Protein AF-A0A0N0VLA2-F1 (afdb_monomer)

InterPro domains:
  IPR001029 Flagellin, N-terminal domain [PF00669] (4-70)

Structure (mmCIF, N/CA/C/O backbone):
data_AF-A0A0N0VLA2-F1
#
_entry.id   AF-A0A0N0VLA2-F1
#
loop_
_atom_site.group_PDB
_atom_site.id
_atom_site.type_symbol
_atom_site.label_atom_id
_atom_site.label_alt_id
_atom_site.label_comp_id
_atom_site.label_asym_id
_atom_site.label_entity_id
_atom_site.label_seq_id
_atom_site.pdbx_PDB_ins_code
_atom_site.Cartn_x
_atom_site.Cartn_y
_atom_site.Cartn_z
_atom_site.occupancy
_atom_site.B_iso_or_equiv
_atom_site.auth_seq_id
_atom_site.auth_comp_id
_atom_site.auth_asym_id
_atom_site.auth_atom_id
_atom_site.pdbx_PDB_model_num
ATOM 1 N N . MET A 1 1 ? 25.049 1.363 -38.686 1.00 51.81 1 MET A N 1
ATOM 2 C CA . MET A 1 1 ? 25.010 1.330 -37.207 1.00 51.81 1 MET A CA 1
ATOM 3 C C . MET A 1 1 ? 24.920 -0.119 -36.736 1.00 51.81 1 MET A C 1
ATOM 5 O O . MET A 1 1 ? 23.855 -0.571 -36.347 1.00 51.81 1 MET A O 1
ATOM 9 N N . SER A 1 2 ? 26.022 -0.867 -36.807 1.00 49.81 2 SER A N 1
ATOM 10 C CA . SER A 1 2 ? 26.133 -2.185 -36.173 1.00 49.81 2 SER A CA 1
ATOM 11 C C . SER A 1 2 ? 27.017 -2.028 -34.941 1.00 49.81 2 SER A C 1
ATOM 13 O O . SER A 1 2 ? 28.242 -2.056 -35.042 1.00 49.81 2 SER A O 1
ATOM 15 N N . SER A 1 3 ? 26.413 -1.787 -33.780 1.00 52.38 3 SER A N 1
ATOM 16 C CA . SER A 1 3 ? 27.155 -1.930 -32.529 1.00 52.38 3 SER A CA 1
ATOM 17 C C . SER A 1 3 ? 27.129 -3.409 -32.148 1.00 52.38 3 SER A C 1
ATOM 19 O O . SER A 1 3 ? 26.091 -3.925 -31.748 1.00 52.38 3 SER A O 1
ATOM 21 N N . ILE A 1 4 ? 28.267 -4.092 -32.305 1.00 60.38 4 ILE A N 1
ATOM 22 C CA . ILE A 1 4 ? 28.500 -5.464 -31.810 1.00 60.38 4 ILE A CA 1
ATOM 23 C C . ILE A 1 4 ? 28.420 -5.522 -30.272 1.00 60.38 4 ILE A C 1
ATOM 25 O O . ILE A 1 4 ? 28.148 -6.574 -29.705 1.00 60.38 4 ILE A O 1
ATOM 29 N N . LEU A 1 5 ? 28.623 -4.385 -29.597 1.00 63.06 5 LEU A N 1
ATOM 30 C CA . LEU A 1 5 ? 28.730 -4.288 -28.138 1.00 63.06 5 LEU A CA 1
ATOM 31 C C . LEU A 1 5 ? 27.474 -3.719 -27.459 1.00 63.06 5 LEU A C 1
ATOM 33 O O . LEU A 1 5 ? 27.281 -3.928 -26.267 1.00 63.06 5 LEU A O 1
ATOM 37 N N . THR A 1 6 ? 26.609 -2.995 -28.176 1.00 61.69 6 THR A N 1
ATOM 38 C CA . THR A 1 6 ? 25.433 -2.327 -27.587 1.00 61.69 6 THR A CA 1
ATOM 39 C C . THR A 1 6 ? 24.194 -2.602 -28.427 1.00 61.69 6 THR A C 1
ATOM 41 O O . THR A 1 6 ? 23.901 -1.902 -29.395 1.00 61.69 6 THR A O 1
ATOM 44 N N . ASN A 1 7 ? 23.446 -3.636 -28.048 1.00 74.31 7 ASN A N 1
ATOM 45 C CA . ASN A 1 7 ? 22.179 -3.970 -28.685 1.00 74.31 7 ASN A CA 1
ATOM 46 C C . ASN A 1 7 ? 21.032 -3.230 -27.975 1.00 74.31 7 ASN A C 1
ATOM 48 O O . ASN A 1 7 ? 20.471 -3.705 -26.989 1.00 74.31 7 ASN A O 1
ATOM 52 N N . THR A 1 8 ? 20.693 -2.042 -28.474 1.00 77.81 8 THR A N 1
ATOM 53 C CA . THR A 1 8 ? 19.606 -1.207 -27.937 1.00 77.81 8 THR A CA 1
ATOM 54 C C . THR A 1 8 ? 18.243 -1.898 -28.003 1.00 77.81 8 THR A C 1
ATOM 56 O O . THR A 1 8 ? 17.439 -1.719 -27.091 1.00 77.81 8 THR A O 1
ATOM 59 N N . ALA A 1 9 ? 17.995 -2.742 -29.012 1.00 79.56 9 ALA A N 1
ATOM 60 C CA . ALA A 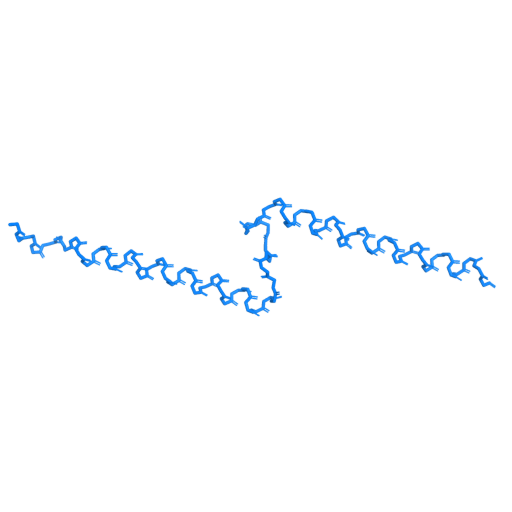1 9 ? 16.769 -3.533 -29.103 1.00 79.56 9 ALA A CA 1
ATOM 61 C C . ALA A 1 9 ? 16.684 -4.575 -27.974 1.00 79.56 9 ALA A C 1
ATOM 63 O O . ALA A 1 9 ? 15.645 -4.694 -27.325 1.00 79.56 9 ALA A O 1
ATOM 64 N N . ALA A 1 10 ? 17.791 -5.263 -27.675 1.00 79.69 10 ALA A N 1
ATOM 65 C CA . ALA A 1 10 ? 17.867 -6.200 -26.554 1.00 79.69 10 ALA A CA 1
ATOM 66 C C . ALA A 1 10 ? 17.745 -5.497 -25.191 1.00 79.69 10 ALA A C 1
ATOM 68 O O . ALA A 1 10 ? 17.083 -6.020 -24.300 1.00 79.69 10 ALA A O 1
ATOM 69 N N . MET A 1 11 ? 18.311 -4.295 -25.024 1.00 86.19 11 MET A N 1
ATOM 70 C CA . MET A 1 11 ? 18.147 -3.515 -23.787 1.00 86.19 11 MET A CA 1
ATOM 71 C C . MET A 1 11 ? 16.704 -3.043 -23.576 1.00 86.19 11 MET A C 1
ATOM 73 O O . MET A 1 11 ? 16.202 -3.099 -22.455 1.00 86.19 11 MET A O 1
ATOM 77 N N . THR A 1 12 ? 16.011 -2.614 -24.634 1.00 85.94 12 THR A N 1
ATOM 78 C CA . THR A 1 12 ? 14.586 -2.264 -24.553 1.00 85.94 12 THR A CA 1
ATOM 79 C C . THR A 1 12 ? 13.741 -3.488 -24.213 1.00 85.94 12 THR A C 1
ATOM 81 O O . THR A 1 12 ? 12.902 -3.408 -23.321 1.00 85.94 12 THR A O 1
ATOM 84 N N . ALA A 1 13 ? 14.005 -4.633 -24.849 1.00 86.38 13 ALA A N 1
ATOM 85 C CA . ALA A 1 13 ? 13.327 -5.888 -24.532 1.00 86.38 13 ALA A CA 1
ATOM 86 C C . ALA A 1 13 ? 13.580 -6.332 -23.081 1.00 86.38 13 ALA A C 1
ATOM 88 O O . ALA A 1 13 ? 12.640 -6.717 -22.390 1.00 86.38 13 ALA A O 1
ATOM 89 N N . LEU A 1 14 ? 14.818 -6.213 -22.588 1.00 88.31 14 LEU A N 1
ATOM 90 C CA . LEU A 1 14 ? 15.160 -6.506 -21.195 1.00 88.31 14 LEU A CA 1
ATOM 91 C C . LEU A 1 14 ? 14.435 -5.566 -20.228 1.00 88.31 14 LEU A C 1
ATOM 93 O O . LEU A 1 14 ? 13.894 -6.023 -19.226 1.00 88.31 14 LEU A O 1
ATOM 97 N N . LYS A 1 15 ? 14.365 -4.268 -20.539 1.00 89.38 15 LYS A N 1
ATOM 98 C CA . LYS A 1 15 ? 13.618 -3.295 -19.736 1.00 89.38 15 LYS A CA 1
ATOM 99 C C . LYS A 1 15 ? 12.124 -3.621 -19.711 1.00 89.38 15 LYS A C 1
ATOM 101 O O . LYS A 1 15 ? 11.515 -3.581 -18.646 1.00 89.38 15 LYS A O 1
ATOM 106 N N . SER A 1 16 ? 11.540 -3.982 -20.853 1.00 90.44 16 SER A N 1
ATOM 107 C CA . SER A 1 16 ? 10.154 -4.452 -20.929 1.00 90.44 16 SER A CA 1
ATOM 108 C C . SER A 1 16 ? 9.945 -5.714 -20.095 1.00 90.44 16 SER A C 1
ATOM 110 O O . SER A 1 16 ? 9.003 -5.757 -19.314 1.00 90.44 16 SER A O 1
ATOM 112 N N . LEU A 1 17 ? 10.850 -6.693 -20.176 1.00 92.06 17 LEU A N 1
ATOM 113 C CA . LEU A 1 17 ? 10.783 -7.920 -19.381 1.00 92.06 17 LEU A CA 1
ATOM 114 C C . LEU A 1 17 ? 10.880 -7.637 -17.875 1.00 92.06 17 LEU A C 1
ATOM 116 O O . LEU A 1 17 ? 10.113 -8.192 -17.097 1.00 92.06 17 LEU A O 1
ATOM 120 N N . GLN A 1 18 ? 11.779 -6.744 -17.456 1.00 93.69 18 GLN A N 1
ATOM 121 C CA . GLN A 1 18 ? 11.895 -6.315 -16.060 1.00 93.69 18 GLN A CA 1
ATOM 122 C C . GLN A 1 18 ? 10.616 -5.630 -15.565 1.00 93.69 18 GLN A C 1
ATOM 124 O O . GLN A 1 18 ? 10.169 -5.902 -14.453 1.00 93.69 18 GLN A O 1
ATOM 129 N N . ILE A 1 19 ? 10.002 -4.777 -16.392 1.00 94.38 19 ILE A N 1
ATOM 130 C CA . ILE A 1 19 ? 8.712 -4.150 -16.077 1.00 94.38 19 ILE A CA 1
ATOM 131 C C . ILE A 1 19 ? 7.621 -5.219 -15.948 1.00 94.38 19 ILE A C 1
ATOM 133 O O . ILE A 1 19 ? 6.887 -5.210 -14.963 1.00 94.38 19 ILE A O 1
ATOM 137 N N . THR A 1 20 ? 7.540 -6.163 -16.889 1.00 93.19 20 THR A N 1
ATOM 138 C CA . THR A 1 20 ? 6.573 -7.267 -16.842 1.00 93.19 20 THR A CA 1
ATOM 139 C C . THR A 1 20 ? 6.752 -8.120 -15.589 1.00 93.19 20 THR A C 1
ATOM 141 O O . THR A 1 20 ? 5.771 -8.380 -14.899 1.00 93.19 20 THR A O 1
ATOM 144 N N . ASN A 1 21 ? 7.986 -8.494 -15.241 1.00 93.75 21 ASN A N 1
ATOM 145 C CA . ASN A 1 21 ? 8.276 -9.256 -14.025 1.00 93.75 21 ASN A CA 1
ATOM 146 C C . ASN A 1 21 ? 7.848 -8.493 -12.767 1.00 93.75 21 ASN A C 1
ATOM 148 O O . ASN A 1 21 ? 7.160 -9.057 -11.920 1.00 93.75 21 ASN A O 1
ATOM 152 N N . LYS A 1 22 ? 8.144 -7.191 -12.688 1.00 92.62 22 LYS A N 1
ATOM 153 C CA . LYS A 1 22 ? 7.687 -6.346 -11.578 1.00 92.62 22 LYS A CA 1
ATOM 154 C C . LYS A 1 22 ? 6.157 -6.298 -11.483 1.00 92.62 22 LYS A C 1
ATOM 156 O O . LYS A 1 22 ? 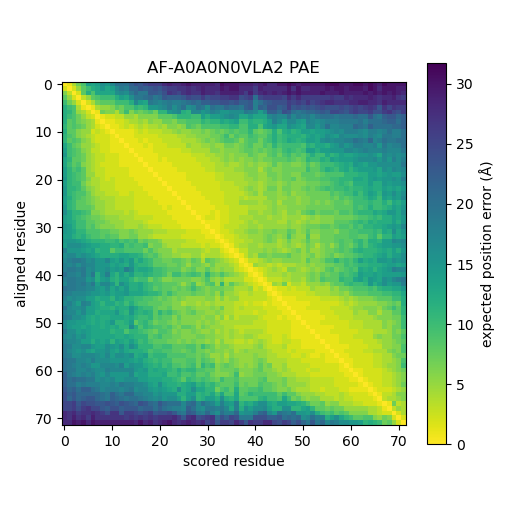5.600 -6.389 -10.394 1.00 92.62 22 LYS A O 1
ATOM 161 N N . SER A 1 23 ? 5.455 -6.183 -12.613 1.00 90.88 23 SER A N 1
ATOM 162 C CA . SER A 1 23 ? 3.987 -6.231 -12.638 1.00 90.88 23 SER A CA 1
ATOM 163 C C . SER A 1 23 ? 3.429 -7.589 -12.199 1.00 90.88 23 SER A C 1
ATOM 165 O O . SER A 1 23 ? 2.393 -7.626 -11.531 1.00 90.88 23 SER A O 1
ATOM 167 N N . ILE A 1 24 ? 4.105 -8.692 -12.536 1.00 92.75 24 ILE A N 1
ATOM 168 C CA . ILE A 1 24 ? 3.742 -10.038 -12.075 1.00 92.75 24 ILE A CA 1
ATOM 169 C C . ILE A 1 24 ? 3.911 -10.139 -10.558 1.00 92.75 24 ILE A C 1
ATOM 171 O O . ILE A 1 24 ? 2.980 -10.579 -9.895 1.00 92.75 24 ILE A O 1
ATOM 175 N N . GLU A 1 25 ? 5.025 -9.677 -9.989 1.00 90.25 25 GLU A N 1
ATOM 176 C CA . GLU A 1 25 ? 5.248 -9.680 -8.534 1.00 90.25 25 GLU A CA 1
ATOM 177 C C . GLU A 1 25 ? 4.164 -8.898 -7.781 1.00 90.25 25 GLU A C 1
ATOM 179 O O . GLU A 1 25 ? 3.573 -9.416 -6.833 1.00 90.25 25 GLU A O 1
ATOM 184 N N . THR A 1 26 ? 3.819 -7.689 -8.242 1.00 88.19 26 THR A N 1
ATOM 185 C CA . THR A 1 26 ? 2.714 -6.914 -7.653 1.00 88.19 26 THR A CA 1
ATOM 186 C C . THR A 1 26 ? 1.383 -7.658 -7.762 1.00 88.19 26 THR A C 1
ATOM 188 O O . THR A 1 26 ? 0.606 -7.695 -6.809 1.00 88.19 26 THR A O 1
ATOM 191 N N . THR A 1 27 ? 1.100 -8.267 -8.915 1.00 88.38 27 THR A N 1
ATOM 192 C CA . THR A 1 27 ? -0.148 -9.016 -9.127 1.00 88.38 27 THR A CA 1
ATOM 193 C C . THR A 1 27 ? -0.216 -10.243 -8.221 1.00 88.38 27 THR A C 1
ATOM 195 O O . THR A 1 27 ? -1.244 -10.477 -7.592 1.00 88.38 27 THR A O 1
ATOM 198 N N . GLN A 1 28 ? 0.8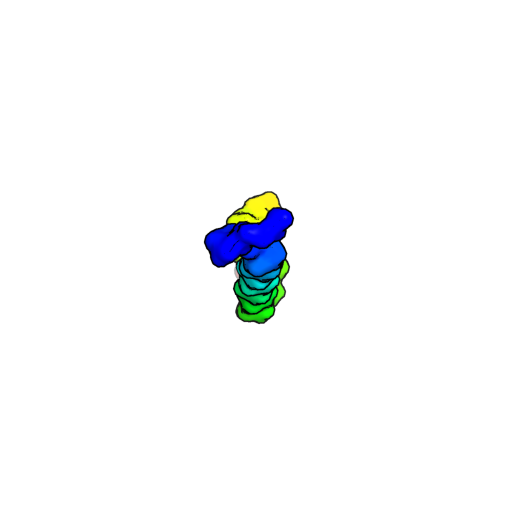87 -10.976 -8.078 1.00 89.69 28 GLN A N 1
ATOM 199 C CA . GLN A 1 28 ? 1.008 -12.111 -7.164 1.00 89.69 28 GLN A CA 1
ATOM 200 C C . GLN A 1 28 ? 0.789 -11.680 -5.707 1.00 89.69 28 GLN A C 1
ATOM 202 O O . GLN A 1 28 ? 0.039 -12.338 -4.985 1.00 89.69 28 GLN A O 1
ATOM 207 N N . GLY A 1 29 ? 1.352 -10.542 -5.287 1.00 87.56 29 GLY A N 1
ATOM 208 C CA . GLY A 1 29 ? 1.107 -9.970 -3.958 1.00 87.56 29 GLY A CA 1
ATOM 209 C C . GLY A 1 29 ? -0.368 -9.628 -3.716 1.00 87.56 29 GLY A C 1
ATOM 210 O O . GLY A 1 29 ? -0.923 -9.932 -2.656 1.00 87.56 29 GLY A O 1
ATOM 211 N N . ARG A 1 30 ? -1.052 -9.077 -4.725 1.00 87.19 30 ARG A N 1
ATOM 212 C CA . ARG A 1 30 ? -2.499 -8.804 -4.663 1.00 87.19 30 ARG A CA 1
ATOM 213 C C . ARG A 1 30 ? -3.339 -10.076 -4.613 1.00 87.19 30 ARG A C 1
ATOM 215 O O . ARG A 1 30 ? -4.295 -10.123 -3.848 1.00 87.19 30 ARG A O 1
ATOM 222 N N . ILE A 1 31 ? -2.985 -11.106 -5.384 1.00 89.56 31 ILE A N 1
ATOM 223 C CA . ILE A 1 31 ? -3.669 -12.409 -5.350 1.00 89.56 31 ILE A CA 1
ATOM 224 C C . ILE A 1 31 ? -3.512 -13.050 -3.968 1.00 89.56 31 ILE A C 1
ATOM 226 O O . ILE A 1 31 ? -4.494 -13.515 -3.397 1.00 89.56 31 ILE A O 1
ATOM 230 N N . SER A 1 32 ? -2.304 -13.025 -3.400 1.00 89.94 32 SER A N 1
ATOM 231 C CA . SER A 1 32 ? -2.032 -13.637 -2.097 1.00 89.94 32 SER A CA 1
ATOM 232 C C . SER A 1 32 ? -2.729 -12.923 -0.937 1.00 89.94 32 SER A C 1
ATOM 234 O O . SER A 1 32 ? -3.133 -13.575 0.021 1.00 89.94 32 SER A O 1
ATOM 236 N N . THR A 1 33 ? -2.841 -11.593 -0.983 1.00 86.00 33 THR A N 1
ATOM 237 C CA . THR A 1 33 ? -3.477 -10.801 0.087 1.00 86.00 33 THR A CA 1
ATOM 238 C C . THR A 1 33 ? -4.975 -10.594 -0.133 1.00 86.00 33 THR A C 1
ATOM 240 O O . THR A 1 33 ? -5.686 -10.222 0.802 1.00 86.00 33 THR A O 1
ATOM 243 N N . GLY A 1 34 ? -5.454 -10.780 -1.366 1.00 88.75 34 GLY A N 1
ATOM 244 C CA . GLY A 1 34 ? -6.805 -10.425 -1.800 1.00 88.75 34 GLY A CA 1
ATOM 245 C C . GLY A 1 34 ? -7.083 -8.917 -1.797 1.00 88.75 34 GLY A C 1
ATOM 246 O O . GLY A 1 34 ? -8.236 -8.512 -1.940 1.00 88.75 34 GLY A O 1
ATOM 247 N N . LYS A 1 35 ? -6.065 -8.067 -1.601 1.00 83.06 35 LYS A N 1
ATOM 248 C CA . LYS A 1 35 ? -6.212 -6.610 -1.488 1.00 83.06 35 LYS A CA 1
ATOM 249 C C . LYS A 1 35 ? -5.521 -5.910 -2.644 1.00 83.06 35 LYS A C 1
ATOM 251 O O . LYS A 1 35 ? -4.403 -6.246 -3.011 1.00 83.06 35 LYS A O 1
ATOM 256 N N . GLN A 1 36 ? -6.167 -4.879 -3.183 1.00 79.69 36 GLN A N 1
ATOM 257 C CA . GLN A 1 36 ? -5.564 -4.024 -4.209 1.00 79.69 36 GLN A CA 1
ATOM 258 C C . GLN A 1 36 ? -4.445 -3.129 -3.643 1.00 79.69 36 GLN A C 1
ATOM 260 O O . GLN A 1 36 ? -3.484 -2.838 -4.356 1.00 79.69 36 GLN A O 1
ATOM 265 N N . VAL A 1 37 ? -4.583 -2.722 -2.375 1.00 81.12 37 VAL A N 1
ATOM 266 C CA . VAL A 1 37 ? -3.612 -1.949 -1.585 1.00 81.12 37 VAL A CA 1
ATOM 267 C C . VAL A 1 37 ? -3.325 -2.762 -0.325 1.00 81.12 37 VAL A C 1
ATOM 269 O O . VAL A 1 37 ? -4.160 -2.818 0.582 1.00 81.12 37 VAL A O 1
ATOM 272 N N . ALA A 1 38 ? -2.197 -3.467 -0.310 1.00 76.62 38 ALA A N 1
ATOM 273 C CA . ALA A 1 38 ? -1.811 -4.314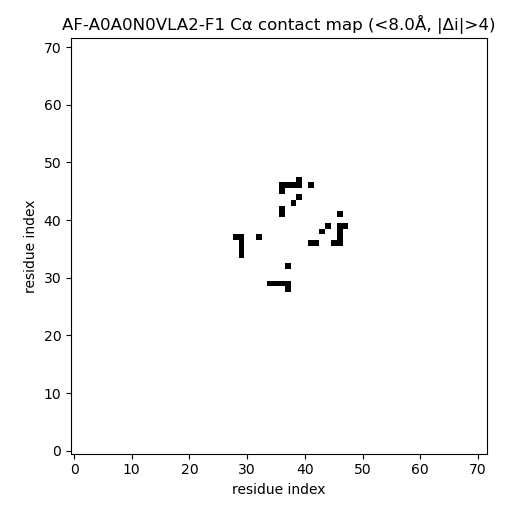 0.815 1.00 76.62 38 ALA A CA 1
ATOM 274 C C . ALA A 1 38 ? -0.909 -3.545 1.787 1.00 76.62 38 ALA A C 1
ATOM 276 O O . ALA A 1 38 ? -1.100 -3.619 3.003 1.00 76.62 38 ALA A O 1
ATOM 277 N N . GLU A 1 39 ? 0.014 -2.756 1.241 1.00 77.69 39 GLU A N 1
ATOM 278 C CA . GLU A 1 39 ? 1.012 -2.003 1.993 1.00 77.69 39 GLU A CA 1
ATOM 279 C C . GLU A 1 39 ? 0.818 -0.485 1.860 1.00 77.69 39 GLU A C 1
ATOM 281 O O . GLU A 1 39 ? 0.207 0.014 0.912 1.00 77.69 39 GLU A O 1
ATOM 286 N N . ALA A 1 40 ? 1.383 0.276 2.802 1.00 76.25 40 ALA A N 1
ATOM 287 C CA . ALA A 1 40 ? 1.392 1.740 2.739 1.00 76.25 40 ALA A CA 1
ATOM 288 C C . ALA A 1 40 ? 2.186 2.273 1.529 1.00 76.25 40 ALA A C 1
ATOM 290 O O . ALA A 1 40 ? 1.915 3.367 1.038 1.00 76.25 40 ALA A O 1
ATOM 291 N N . SER A 1 41 ? 3.146 1.488 1.037 1.00 78.81 41 SER A N 1
ATOM 292 C CA . SER A 1 41 ? 3.953 1.750 -0.159 1.00 78.81 41 SER A CA 1
ATOM 293 C C . SER A 1 41 ? 3.132 1.700 -1.458 1.00 78.81 41 SER A C 1
ATOM 295 O O . SER A 1 41 ? 3.445 2.438 -2.391 1.00 78.81 41 SER A O 1
ATOM 297 N N . ASP A 1 42 ? 2.066 0.891 -1.513 1.00 77.25 42 ASP A N 1
ATOM 298 C CA . ASP A 1 42 ? 1.201 0.757 -2.694 1.00 77.25 42 ASP A CA 1
ATOM 299 C C . ASP A 1 42 ? 0.355 2.014 -2.921 1.00 77.25 42 ASP A C 1
ATOM 301 O O . ASP A 1 42 ? 0.183 2.475 -4.052 1.00 77.25 42 ASP A O 1
ATOM 305 N N . ASN A 1 43 ? -0.208 2.558 -1.838 1.00 80.88 43 ASN A N 1
ATOM 306 C CA . ASN A 1 43 ? -0.931 3.821 -1.841 1.00 80.88 43 ASN A CA 1
ATOM 307 C C . ASN A 1 43 ? -1.119 4.332 -0.408 1.00 80.88 43 ASN A C 1
ATOM 309 O O . ASN A 1 43 ? -2.079 3.960 0.269 1.00 80.88 43 ASN A O 1
ATOM 313 N N . ALA A 1 44 ? -0.231 5.219 0.039 1.00 82.12 44 ALA A N 1
ATOM 314 C CA . ALA A 1 44 ? -0.233 5.701 1.417 1.00 82.12 44 ALA A CA 1
ATOM 315 C C . ALA A 1 44 ? -1.561 6.365 1.820 1.00 82.12 44 ALA A C 1
ATOM 317 O O . ALA A 1 44 ? -2.012 6.186 2.950 1.00 82.12 44 ALA A O 1
ATOM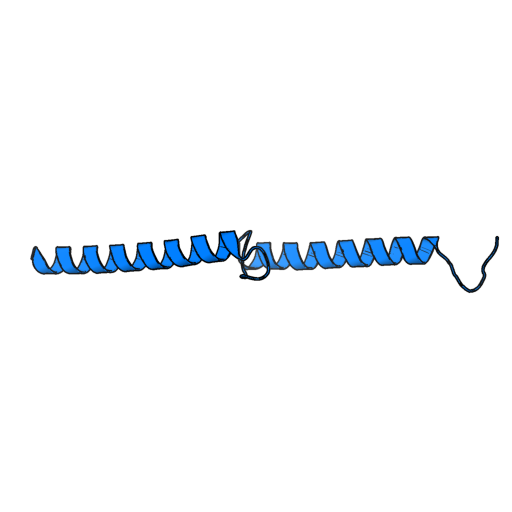 318 N N . ALA A 1 45 ? -2.223 7.080 0.904 1.00 86.12 45 ALA A N 1
ATOM 319 C CA . ALA A 1 45 ? -3.489 7.751 1.190 1.00 86.12 45 ALA A CA 1
ATOM 320 C C . A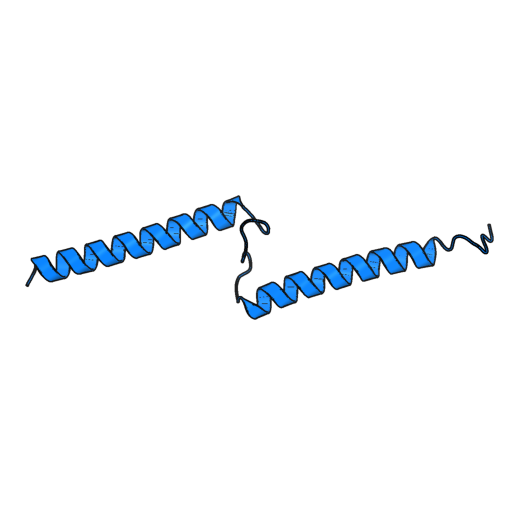LA A 1 45 ? -4.624 6.740 1.408 1.00 86.12 45 ALA A C 1
ATOM 322 O O . ALA A 1 45 ? -5.272 6.750 2.454 1.00 86.12 45 ALA A O 1
ATOM 323 N N . TYR A 1 46 ? -4.827 5.820 0.458 1.00 84.06 46 TYR A N 1
ATOM 324 C CA . TYR A 1 46 ? -5.876 4.801 0.577 1.00 84.06 46 TYR A CA 1
ATOM 325 C C . TYR A 1 46 ? -5.598 3.807 1.704 1.00 84.06 46 TYR A C 1
ATOM 327 O O . TYR A 1 46 ? -6.529 3.399 2.396 1.00 84.06 46 TYR A O 1
ATOM 335 N N . TRP A 1 47 ? -4.335 3.445 1.929 1.00 89.19 47 TRP A N 1
ATOM 336 C CA . TRP A 1 47 ? -3.950 2.577 3.036 1.00 89.19 47 TRP A CA 1
ATOM 337 C C . TRP A 1 47 ? -4.219 3.238 4.394 1.00 89.19 47 TRP A C 1
ATOM 339 O O . TRP A 1 47 ? -4.760 2.588 5.288 1.00 89.19 47 TRP A O 1
ATOM 349 N N . SER A 1 48 ? -3.920 4.535 4.541 1.00 84.94 48 SER A N 1
ATOM 350 C CA . SER A 1 48 ? -4.184 5.282 5.781 1.00 84.94 48 SER A CA 1
ATOM 351 C C . SER A 1 48 ? -5.681 5.389 6.061 1.00 84.94 48 SER A C 1
ATOM 353 O O . SER A 1 48 ? -6.111 5.062 7.161 1.00 84.94 48 SER A O 1
ATOM 355 N N . ILE A 1 49 ? -6.488 5.738 5.051 1.00 8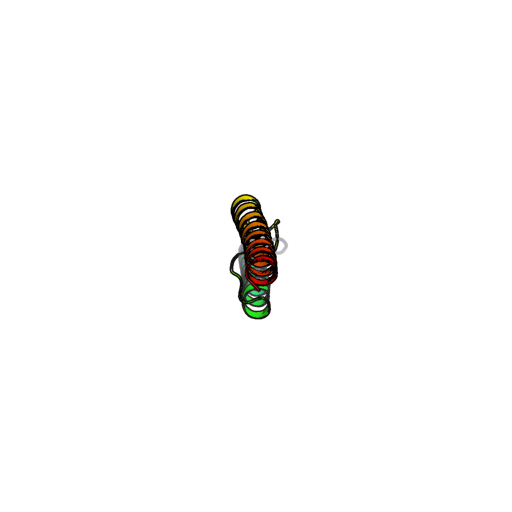5.94 49 ILE A N 1
ATOM 356 C CA . ILE A 1 49 ? -7.954 5.786 5.180 1.00 85.94 49 ILE A CA 1
ATOM 357 C C . ILE A 1 49 ? -8.504 4.403 5.549 1.00 85.94 49 ILE A C 1
ATOM 359 O O . ILE A 1 49 ? -9.274 4.283 6.497 1.00 85.94 49 ILE A O 1
ATOM 363 N N . ALA A 1 50 ? -8.078 3.341 4.857 1.00 86.25 50 ALA A N 1
ATOM 364 C CA . ALA A 1 50 ? -8.524 1.980 5.151 1.00 86.25 50 ALA A CA 1
ATOM 365 C C . ALA A 1 50 ? -8.119 1.515 6.560 1.00 86.25 50 ALA A C 1
ATOM 367 O O . ALA A 1 50 ? -8.863 0.774 7.204 1.00 86.25 50 ALA A O 1
ATOM 368 N N . THR A 1 51 ? -6.954 1.946 7.048 1.00 86.94 51 THR A N 1
ATOM 369 C CA . THR A 1 51 ? -6.472 1.645 8.402 1.00 86.94 51 THR A CA 1
ATOM 370 C C . THR A 1 51 ? -7.302 2.374 9.453 1.00 86.94 51 THR A C 1
ATOM 372 O O . THR A 1 51 ? -7.775 1.730 10.390 1.00 86.94 51 THR A O 1
ATOM 375 N N . THR A 1 52 ? -7.560 3.672 9.264 1.00 90.69 52 THR A N 1
ATOM 376 C CA . THR A 1 52 ? -8.464 4.448 10.124 1.00 90.69 52 THR A CA 1
ATOM 377 C C . THR A 1 52 ? -9.857 3.828 10.147 1.00 90.69 52 THR A C 1
ATOM 379 O O . THR A 1 52 ? -10.354 3.515 11.219 1.00 90.69 52 THR A O 1
ATOM 382 N N . MET A 1 53 ? -10.435 3.501 8.989 1.00 88.31 53 MET A N 1
ATOM 383 C CA . MET A 1 53 ? -11.747 2.847 8.918 1.00 88.31 53 MET A CA 1
ATOM 384 C C . MET A 1 53 ? -11.783 1.495 9.648 1.00 88.31 53 MET A C 1
ATOM 386 O O . MET A 1 53 ? -12.786 1.150 10.272 1.00 88.31 53 MET A O 1
ATOM 390 N N . ARG A 1 54 ? -10.700 0.707 9.589 1.00 88.56 54 ARG A N 1
ATOM 391 C CA . ARG A 1 54 ? -10.603 -0.567 10.322 1.00 88.56 54 ARG A CA 1
ATOM 392 C C . ARG A 1 54 ? -10.542 -0.340 11.835 1.00 88.56 54 ARG A C 1
ATOM 394 O O . ARG A 1 54 ? -11.179 -1.086 12.576 1.00 88.56 54 ARG A O 1
ATOM 401 N N . SER 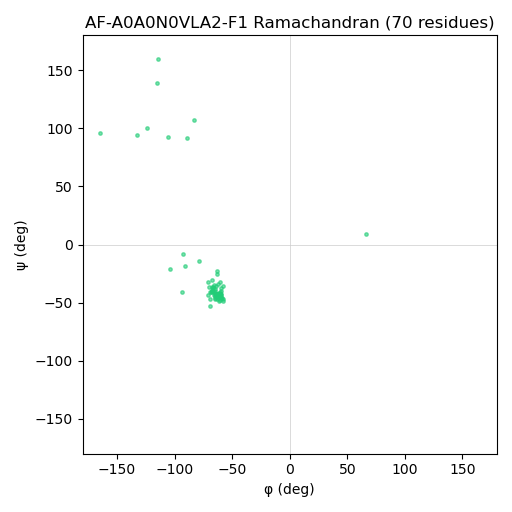A 1 55 ? -9.815 0.690 12.271 1.00 91.56 55 SER A N 1
ATOM 402 C C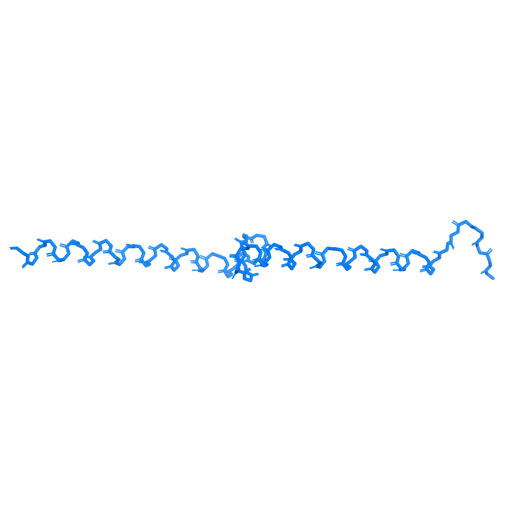A . SER A 1 55 ? -9.776 1.132 13.668 1.00 91.56 55 SER A CA 1
ATOM 403 C C . SER A 1 55 ? -11.161 1.576 14.138 1.00 91.56 55 SER A C 1
ATOM 405 O O . SER A 1 55 ? -11.647 1.079 15.152 1.00 91.56 55 SER A O 1
ATOM 407 N N . ASP A 1 56 ? -11.841 2.415 13.360 1.00 90.94 56 ASP A N 1
ATOM 408 C CA . ASP A 1 56 ? -13.181 2.915 13.676 1.00 90.94 56 ASP A CA 1
ATOM 409 C C . ASP A 1 56 ? -14.186 1.766 13.804 1.00 90.94 56 ASP A C 1
ATOM 411 O O . ASP A 1 56 ? -14.941 1.707 14.770 1.00 90.94 56 ASP A O 1
ATOM 415 N N . SER A 1 57 ? -14.147 0.788 12.893 1.00 90.44 57 SER A N 1
ATOM 416 C CA . SER A 1 57 ? -15.001 -0.403 12.977 1.00 90.44 57 SER A CA 1
ATOM 417 C C . SER A 1 57 ? -14.775 -1.202 14.264 1.00 90.44 57 SER A C 1
ATOM 419 O O . SER A 1 57 ? -15.740 -1.706 14.837 1.00 90.44 57 SER A O 1
ATOM 421 N N . SER A 1 58 ? -13.525 -1.339 14.718 1.00 90.94 58 SER A N 1
ATOM 422 C CA . SER A 1 58 ? -13.228 -2.031 15.977 1.00 90.94 58 SER A CA 1
ATOM 423 C C . SER A 1 58 ? -13.722 -1.242 17.188 1.00 90.94 58 SER A C 1
ATOM 425 O O . SER A 1 58 ? -14.341 -1.820 18.078 1.00 90.94 58 SER A O 1
ATOM 427 N N . ALA A 1 59 ? -13.548 0.082 17.179 1.00 90.06 59 ALA A N 1
ATOM 428 C CA . ALA A 1 59 ? -14.046 0.955 18.232 1.00 90.06 59 ALA A CA 1
ATOM 429 C C . ALA A 1 59 ? -15.580 0.894 18.318 1.00 90.06 59 ALA A C 1
ATOM 431 O O . ALA A 1 59 ? -16.123 0.699 19.405 1.00 90.06 59 ALA A O 1
ATOM 432 N N . LEU A 1 60 ? -16.287 0.949 17.183 1.00 90.88 60 LEU A N 1
ATOM 433 C CA . LEU A 1 60 ? -17.742 0.775 17.155 1.00 90.88 60 LEU A CA 1
ATOM 434 C C . LEU A 1 60 ? -18.173 -0.589 17.706 1.00 90.88 60 LEU A C 1
ATOM 436 O O . LEU A 1 60 ? -19.118 -0.637 18.487 1.00 90.88 60 LEU A O 1
ATOM 440 N N . SER A 1 61 ? -17.475 -1.676 17.357 1.00 89.88 61 SER A N 1
ATOM 441 C CA . SER A 1 61 ? -17.760 -3.005 17.919 1.00 89.88 61 SER A CA 1
ATOM 442 C C . SER A 1 61 ? -17.614 -3.011 19.441 1.00 89.88 61 SER A C 1
ATOM 444 O O . SER A 1 61 ? -18.502 -3.485 20.136 1.00 89.88 61 SER A O 1
ATOM 446 N N . THR A 1 62 ? -16.542 -2.421 19.978 1.00 89.62 62 THR A N 1
ATOM 447 C CA . THR A 1 62 ? -16.349 -2.361 21.436 1.00 89.62 62 THR A CA 1
ATOM 448 C C . THR A 1 62 ? -17.406 -1.513 22.143 1.00 89.62 62 THR A C 1
ATOM 450 O O . THR A 1 62 ? -17.825 -1.847 23.249 1.00 89.62 62 THR A O 1
ATOM 453 N N . VAL A 1 63 ? -17.881 -0.438 21.507 1.00 88.69 63 VAL A N 1
ATOM 454 C CA . VAL A 1 63 ? -18.985 0.374 22.035 1.00 88.69 63 VAL A CA 1
ATOM 455 C C . VAL A 1 63 ? -20.294 -0.414 21.998 1.00 88.69 63 VAL A C 1
ATOM 457 O O . VAL A 1 63 ? -21.051 -0.369 22.963 1.00 88.69 63 VAL A O 1
ATOM 460 N N . GLN A 1 64 ? -20.549 -1.169 20.927 1.00 88.12 64 GLN A N 1
ATOM 461 C CA . GLN A 1 64 ? -21.704 -2.061 20.819 1.00 88.12 64 GLN A CA 1
ATOM 462 C C . GLN A 1 64 ? -21.701 -3.108 21.941 1.00 88.12 64 GLN A C 1
ATOM 464 O O . GLN A 1 64 ? -22.727 -3.295 22.593 1.00 88.12 64 GLN A O 1
ATOM 469 N N . ASP A 1 65 ? -20.552 -3.732 22.205 1.00 87.94 65 ASP A N 1
ATOM 470 C CA . ASP A 1 65 ? -20.391 -4.719 23.275 1.00 87.94 65 ASP A CA 1
ATOM 471 C C . ASP A 1 65 ? -20.604 -4.088 24.660 1.00 87.94 65 ASP A C 1
ATOM 473 O O . ASP A 1 65 ? -21.305 -4.650 25.500 1.00 87.94 65 ASP A O 1
ATOM 477 N N . ALA A 1 66 ? -20.068 -2.884 24.894 1.00 85.44 66 ALA A N 1
ATOM 478 C CA . ALA A 1 66 ? -20.263 -2.149 26.144 1.00 85.44 66 ALA A CA 1
ATOM 479 C C . ALA A 1 66 ? -21.731 -1.744 26.371 1.00 85.44 66 ALA A C 1
ATOM 481 O O . ALA A 1 66 ? -22.234 -1.844 27.489 1.00 85.44 66 ALA A O 1
ATOM 482 N N . LEU A 1 67 ? -22.436 -1.318 25.317 1.00 85.62 67 LEU A N 1
ATOM 483 C CA . LEU A 1 67 ? -23.868 -1.012 25.374 1.00 85.62 67 LEU A CA 1
ATOM 484 C C . LEU A 1 67 ? -24.708 -2.274 25.599 1.00 85.62 67 LEU A C 1
ATOM 486 O O . LEU A 1 67 ? -25.658 -2.233 26.373 1.00 85.62 67 LEU A O 1
ATOM 490 N N . GLY A 1 68 ? -24.352 -3.392 24.961 1.00 83.25 68 GLY A N 1
ATOM 491 C CA . GLY A 1 68 ? -25.011 -4.683 25.164 1.00 83.25 68 GLY A CA 1
ATOM 492 C C . GLY A 1 68 ? -24.825 -5.223 26.583 1.00 83.25 68 GLY A C 1
ATOM 493 O O . GLY A 1 68 ? -25.771 -5.750 27.160 1.00 83.25 68 GLY A O 1
ATOM 494 N N . LEU A 1 69 ? -23.641 -5.029 27.170 1.00 79.44 69 LEU A N 1
ATOM 495 C CA . LEU A 1 69 ? -23.361 -5.379 28.562 1.00 79.44 69 LEU A CA 1
ATOM 496 C C . LEU A 1 69 ? -24.087 -4.458 29.554 1.00 79.44 69 LEU A C 1
ATOM 498 O O . LEU A 1 69 ? -24.521 -4.926 30.597 1.00 79.44 69 LEU A O 1
ATOM 502 N N . GLY A 1 70 ? -24.221 -3.165 29.244 1.00 73.44 70 GLY A N 1
ATOM 503 C CA . GLY A 1 70 ? -24.944 -2.205 30.085 1.00 73.44 70 GLY A CA 1
ATOM 504 C C . GLY A 1 70 ? -26.472 -2.266 29.965 1.00 73.44 70 GLY A C 1
ATOM 505 O O . GLY A 1 70 ? -27.164 -1.669 30.786 1.00 73.44 70 GLY A O 1
ATOM 506 N N . ALA A 1 71 ? -26.997 -2.944 28.942 1.00 64.62 71 ALA A N 1
ATOM 507 C CA . ALA A 1 71 ? -28.429 -3.160 28.733 1.00 64.62 71 ALA A CA 1
ATOM 508 C C . ALA A 1 71 ? -28.951 -4.482 29.337 1.00 64.62 71 ALA A C 1
ATOM 510 O O . ALA A 1 71 ? -30.166 -4.695 29.330 1.00 64.62 71 ALA A O 1
ATOM 511 N N . ALA A 1 72 ? -28.057 -5.352 29.824 1.00 51.91 72 ALA A N 1
ATOM 512 C CA . ALA A 1 72 ? -28.364 -6.581 30.561 1.00 51.91 72 ALA A CA 1
ATOM 513 C C . ALA A 1 72 ? -28.353 -6.334 32.078 1.00 51.91 72 ALA A C 1
ATOM 515 O O . ALA A 1 72 ? -29.175 -6.976 32.771 1.00 51.91 72 ALA A O 1
#

Sequence (72 aa):
MSSILTNTAAMTALKSLQITNKSIETTQGRISTGKQVAEASDNAAYWSIATTMRSDSSALSTVQDALGLGAA

Foldseek 3Di:
DDDPPDDPVVVVVVVVVVVVVVVVVLVVVCVVVVDNQDDCVSPVVVVVVVVVVVVVVVVVVVVVVVVVVVVD

Solvent-accessible surface area (backbone atoms only — not comparable to full-atom values): 4231 Å² total; per-residue (Å²): 139,83,54,94,88,60,57,65,68,58,51,52,50,50,51,51,48,53,50,52,51,52,52,48,54,54,49,52,54,26,65,76,68,73,32,97,61,82,45,56,88,74,36,50,68,62,36,50,52,54,49,50,52,53,50,51,54,51,52,51,48,54,50,51,51,53,52,55,63,72,73,108

Organism: NCBI:txid1514904

Radius of gyration: 23.94 Å; Cα contacts (8 Å, |Δi|>4): 17; chains: 1; bounding box: 57×21×68 Å

Secondary structure (DSSP, 8-state):
---SS--HHHHHHHHHHHHHHHHHHHHHHHHHH--S--STTT-HHHHHHHHHHHHHHHHHHHHHHHHHHHT-

pLDDT: mean 83.1, std 10.62, range [49.81, 94.38]

Mean predicted aligned error: 9.88 Å